Protein AF-A0A968IIB0-F1 (afdb_monomer)

pLDDT: mean 79.12, std 20.86, range [33.62, 98.81]

Structure (mmCIF, N/CA/C/O backbone):
data_AF-A0A968IIB0-F1
#
_entry.id   AF-A0A968IIB0-F1
#
loop_
_atom_site.group_PDB
_atom_site.id
_atom_site.type_symbol
_atom_site.label_atom_id
_atom_site.label_alt_id
_atom_site.label_comp_id
_atom_site.label_asym_id
_atom_site.label_entity_id
_atom_site.label_seq_id
_atom_site.pdbx_PDB_ins_code
_atom_site.Cartn_x
_atom_site.Cartn_y
_atom_site.Cartn_z
_atom_site.occupancy
_atom_site.B_iso_or_equiv
_atom_site.auth_seq_id
_atom_site.auth_comp_id
_atom_site.auth_asym_id
_atom_site.auth_atom_id
_atom_site.pdbx_PDB_model_num
ATOM 1 N N . MET A 1 1 ? -12.947 14.174 -10.264 1.00 42.06 1 MET A N 1
ATOM 2 C CA . MET A 1 1 ? -13.570 12.945 -10.808 1.00 42.06 1 MET A CA 1
ATOM 3 C C . MET A 1 1 ? -14.109 12.133 -9.644 1.00 42.06 1 MET A C 1
ATOM 5 O O . MET A 1 1 ? -13.418 12.040 -8.641 1.00 42.06 1 MET A O 1
ATOM 9 N N . ARG A 1 2 ? -15.342 11.622 -9.738 1.00 41.47 2 ARG A N 1
ATOM 10 C CA . ARG A 1 2 ? -15.933 10.692 -8.762 1.00 41.47 2 ARG A CA 1
ATOM 11 C C . ARG A 1 2 ? -15.752 9.289 -9.330 1.00 41.47 2 ARG A C 1
ATOM 13 O O . ARG A 1 2 ? -16.236 9.056 -10.432 1.00 41.47 2 ARG A O 1
ATOM 20 N N . SER A 1 3 ? -15.055 8.402 -8.629 1.00 52.62 3 SER A N 1
ATOM 21 C CA . SER A 1 3 ? -14.935 7.007 -9.047 1.00 52.62 3 SER A CA 1
ATOM 22 C C . SER A 1 3 ? -15.485 6.099 -7.959 1.00 52.62 3 SER A C 1
ATOM 24 O O . SER A 1 3 ? -14.746 5.566 -7.141 1.00 52.62 3 SER A O 1
ATOM 26 N N . THR A 1 4 ? -16.799 5.909 -7.970 1.00 68.56 4 THR A N 1
ATOM 27 C CA . THR A 1 4 ? -17.429 4.791 -7.267 1.00 68.56 4 THR A CA 1
ATOM 28 C C . THR A 1 4 ? -17.202 3.518 -8.084 1.00 68.56 4 THR A C 1
ATOM 30 O O . THR A 1 4 ? -17.428 3.527 -9.294 1.00 68.56 4 THR A O 1
ATOM 33 N N . ALA A 1 5 ? -16.767 2.438 -7.439 1.00 84.50 5 ALA A N 1
ATOM 34 C CA . ALA A 1 5 ? -16.522 1.120 -8.029 1.00 84.50 5 ALA A CA 1
ATOM 35 C C . ALA A 1 5 ? -15.371 1.033 -9.057 1.00 84.50 5 ALA A C 1
ATOM 37 O O . ALA A 1 5 ? -15.474 0.306 -10.050 1.00 84.50 5 ALA A O 1
ATOM 38 N N . TYR A 1 6 ? -14.248 1.726 -8.819 1.00 92.56 6 TYR A N 1
ATOM 39 C CA . TYR A 1 6 ? -13.023 1.506 -9.606 1.00 92.56 6 TYR A CA 1
ATOM 40 C C . TYR A 1 6 ? -12.556 0.046 -9.509 1.00 92.56 6 TYR A C 1
ATOM 42 O O . TYR A 1 6 ? -12.553 -0.541 -8.424 1.00 92.56 6 TYR A O 1
ATOM 50 N N . LYS A 1 7 ? -12.106 -0.532 -10.628 1.00 96.12 7 LYS A N 1
ATOM 51 C CA . LYS A 1 7 ? -11.528 -1.879 -10.672 1.00 96.12 7 LYS A CA 1
ATOM 52 C C . LYS A 1 7 ? -10.188 -1.871 -11.398 1.00 96.12 7 LYS A C 1
ATOM 54 O O . LYS A 1 7 ? -10.117 -1.480 -12.559 1.00 96.12 7 LYS A O 1
ATOM 59 N N . SER A 1 8 ? -9.153 -2.353 -10.718 1.00 96.81 8 SER A N 1
ATOM 60 C CA . SER A 1 8 ? -7.847 -2.676 -11.295 1.00 96.81 8 SER A CA 1
ATOM 61 C C . SER A 1 8 ? -7.581 -4.158 -11.083 1.00 96.81 8 SER A C 1
ATOM 63 O O . SER A 1 8 ? -7.369 -4.600 -9.951 1.00 96.81 8 SER A O 1
ATOM 65 N N . THR A 1 9 ? -7.656 -4.949 -12.149 1.00 97.94 9 THR A N 1
ATOM 66 C CA . THR A 1 9 ? -7.559 -6.408 -12.064 1.00 97.94 9 THR A CA 1
ATOM 67 C C . THR A 1 9 ? -6.544 -6.952 -13.056 1.00 97.94 9 THR A C 1
ATOM 69 O O . THR A 1 9 ? -6.604 -6.590 -14.225 1.00 97.94 9 THR A O 1
ATOM 72 N N . GLU A 1 10 ? -5.635 -7.806 -12.575 1.00 97.75 10 GLU A N 1
ATOM 73 C CA . GLU A 1 10 ? -4.692 -8.581 -13.404 1.00 97.75 10 GLU A CA 1
ATOM 74 C C . GLU A 1 10 ? -3.766 -7.739 -14.301 1.00 97.75 10 GLU A C 1
ATOM 76 O O . GLU A 1 10 ? -3.341 -8.160 -15.374 1.00 97.75 10 GLU A O 1
ATOM 81 N N . ASN A 1 11 ? -3.399 -6.542 -13.842 1.00 98.12 11 ASN A N 1
ATOM 82 C CA . ASN A 1 11 ? -2.465 -5.667 -14.546 1.00 98.12 11 ASN A CA 1
ATOM 83 C C . ASN A 1 11 ? -1.018 -5.905 -14.106 1.00 98.12 11 ASN A C 1
ATOM 85 O O . ASN A 1 11 ? -0.748 -6.260 -12.956 1.00 98.12 11 ASN A O 1
ATOM 89 N N . ALA A 1 12 ? -0.074 -5.591 -14.994 1.00 98.12 12 ALA A N 1
ATOM 90 C CA . ALA A 1 12 ? 1.325 -5.370 -14.643 1.00 98.12 12 ALA A CA 1
ATOM 91 C C . ALA A 1 12 ? 1.597 -3.859 -14.560 1.00 98.12 12 ALA A C 1
ATOM 93 O O . ALA A 1 12 ? 1.521 -3.162 -15.570 1.00 98.12 12 ALA A O 1
ATOM 94 N N . ILE A 1 13 ? 1.907 -3.348 -13.365 1.00 97.25 13 ILE A N 1
ATOM 95 C CA . ILE A 1 13 ? 2.194 -1.926 -13.121 1.00 97.25 13 ILE A CA 1
ATOM 96 C C . ILE A 1 13 ? 3.631 -1.804 -12.628 1.00 97.25 13 ILE A C 1
ATOM 98 O O . ILE A 1 13 ? 3.949 -2.163 -11.486 1.00 97.25 13 ILE A O 1
ATOM 102 N N . VAL A 1 14 ? 4.512 -1.341 -13.514 1.00 96.75 14 VAL A N 1
ATOM 103 C CA . VAL A 1 14 ? 5.956 -1.431 -13.310 1.00 96.75 14 VAL A CA 1
ATOM 104 C C . VAL A 1 14 ? 6.679 -0.114 -13.552 1.00 96.75 14 VAL A C 1
ATOM 106 O O . VAL A 1 14 ? 6.364 0.608 -14.491 1.00 96.75 14 VAL A O 1
ATOM 109 N N . ALA A 1 15 ? 7.700 0.145 -12.734 1.00 94.38 15 ALA A N 1
ATOM 110 C CA . ALA A 1 15 ? 8.678 1.217 -12.938 1.00 94.38 15 ALA A CA 1
ATOM 111 C C . ALA A 1 15 ? 8.112 2.655 -13.041 1.00 94.38 15 ALA A C 1
ATOM 113 O O . ALA A 1 15 ? 8.689 3.497 -13.733 1.00 94.38 15 ALA A O 1
ATOM 114 N N . ASN A 1 16 ? 7.032 2.976 -12.316 1.00 92.50 16 ASN A N 1
ATOM 115 C CA . ASN A 1 16 ? 6.572 4.363 -12.181 1.00 92.50 16 ASN A CA 1
ATOM 116 C C . ASN A 1 16 ? 7.557 5.210 -11.355 1.00 92.50 16 ASN A C 1
ATOM 118 O O . ASN A 1 16 ? 8.190 4.714 -10.420 1.00 92.50 16 ASN A O 1
ATOM 122 N N . GLY A 1 17 ? 7.612 6.515 -11.651 1.00 85.19 17 GLY A N 1
ATOM 123 C CA . GLY A 1 17 ? 8.306 7.516 -10.829 1.00 85.19 17 GLY A CA 1
ATOM 124 C C . GLY A 1 17 ? 9.577 8.141 -11.404 1.00 85.19 17 GLY A C 1
ATOM 125 O O . GLY A 1 17 ? 10.142 9.023 -10.759 1.00 85.19 17 GLY A O 1
ATOM 126 N N . LEU A 1 18 ? 9.959 7.797 -12.644 1.00 80.88 18 LEU A N 1
ATOM 127 C CA . LEU A 1 18 ? 11.017 8.508 -13.382 1.00 80.88 18 LEU A CA 1
ATOM 128 C C . LEU A 1 18 ? 10.736 10.019 -13.459 1.00 80.88 18 LEU A C 1
ATOM 130 O O . LEU A 1 18 ? 11.618 10.834 -13.191 1.00 80.88 18 LEU A O 1
ATOM 134 N N . VAL A 1 19 ? 9.489 10.387 -13.773 1.00 79.94 19 VAL A N 1
ATOM 135 C CA . VAL A 1 19 ? 8.956 11.755 -13.704 1.00 79.94 19 VAL A CA 1
ATOM 136 C C . VAL A 1 19 ? 7.490 11.678 -13.269 1.00 79.94 19 VAL A C 1
ATOM 138 O O . VAL A 1 19 ? 6.730 10.866 -13.791 1.00 79.94 19 VAL A O 1
ATOM 141 N N . GLY A 1 20 ? 7.075 12.533 -12.332 1.00 84.44 20 GLY A N 1
ATOM 142 C CA . GLY A 1 20 ? 5.679 12.629 -11.899 1.00 84.44 20 GLY A CA 1
ATOM 143 C C . GLY A 1 20 ? 5.324 11.706 -10.730 1.00 84.44 20 GLY A C 1
ATOM 144 O O . GLY A 1 20 ? 6.040 11.659 -9.730 1.00 84.44 20 GLY A O 1
ATOM 145 N N . MET A 1 21 ? 4.171 11.039 -10.817 1.00 90.19 21 MET A N 1
ATOM 146 C CA . MET A 1 21 ? 3.612 10.245 -9.720 1.00 90.19 21 MET A CA 1
ATOM 147 C C . MET A 1 21 ? 4.412 8.947 -9.510 1.00 90.19 21 MET A C 1
ATOM 149 O O . MET A 1 21 ? 4.506 8.144 -10.436 1.00 90.19 21 MET A O 1
ATOM 153 N N . PRO A 1 22 ? 4.981 8.716 -8.312 1.00 94.25 22 PRO A N 1
ATOM 154 C CA . PRO A 1 22 ? 5.880 7.585 -8.089 1.00 94.25 22 PRO A CA 1
ATOM 155 C C . PRO A 1 22 ? 5.169 6.310 -7.625 1.00 94.25 22 PRO A C 1
ATOM 157 O O . PRO A 1 22 ? 5.780 5.245 -7.602 1.00 94.25 22 PRO A O 1
ATOM 160 N N . ASP A 1 23 ? 3.908 6.418 -7.207 1.00 95.94 23 ASP A N 1
ATOM 161 C CA . ASP A 1 23 ? 3.116 5.289 -6.730 1.00 95.94 23 ASP A CA 1
ATOM 162 C C . ASP A 1 23 ? 2.546 4.503 -7.924 1.00 95.94 23 ASP A C 1
ATOM 164 O O . ASP A 1 23 ? 2.204 5.089 -8.955 1.00 95.94 23 ASP A O 1
ATOM 168 N N . ALA A 1 24 ? 2.425 3.179 -7.799 1.00 96.94 24 ALA A N 1
ATOM 169 C CA . ALA A 1 24 ? 1.841 2.365 -8.867 1.00 96.94 24 ALA A CA 1
ATOM 170 C C . ALA A 1 24 ? 0.346 2.676 -9.040 1.00 96.94 24 ALA A C 1
ATOM 172 O O . ALA A 1 24 ? -0.128 2.929 -10.146 1.00 96.94 24 ALA A O 1
ATOM 173 N N . ILE A 1 25 ? -0.379 2.709 -7.920 1.00 96.75 25 ILE A N 1
ATOM 174 C CA . ILE A 1 25 ? -1.770 3.150 -7.842 1.00 96.75 25 ILE A CA 1
ATOM 175 C C . ILE A 1 25 ? -1.890 4.159 -6.703 1.00 96.75 25 ILE A C 1
ATOM 177 O O . ILE A 1 25 ? -1.572 3.854 -5.553 1.00 96.75 25 ILE A O 1
ATOM 181 N N . ARG A 1 26 ? -2.397 5.352 -7.016 1.00 95.12 26 ARG A N 1
ATOM 182 C CA . ARG A 1 26 ? -2.701 6.395 -6.035 1.00 95.12 26 ARG A CA 1
ATOM 183 C C . ARG A 1 26 ? -4.198 6.665 -6.019 1.00 95.12 26 ARG A C 1
ATOM 185 O O . ARG A 1 26 ? -4.782 6.946 -7.062 1.00 95.12 26 ARG A O 1
ATOM 192 N N . LEU A 1 27 ? -4.801 6.576 -4.839 1.00 94.00 27 LEU A N 1
ATOM 193 C CA . LEU A 1 27 ? -6.232 6.755 -4.629 1.00 94.00 27 LEU A CA 1
ATOM 194 C C . LEU A 1 27 ? -6.490 7.981 -3.746 1.00 94.00 27 LEU A C 1
ATOM 196 O O . LEU A 1 27 ? -5.990 8.067 -2.622 1.00 94.00 27 LEU A O 1
ATOM 200 N N . GLU A 1 28 ? -7.279 8.916 -4.272 1.00 91.81 28 GLU A N 1
ATOM 201 C CA . GLU A 1 28 ? -7.656 10.185 -3.643 1.00 91.81 28 GLU A CA 1
ATOM 202 C C . GLU A 1 28 ? -9.129 10.507 -3.916 1.00 91.81 28 GLU A C 1
ATOM 204 O O . GLU A 1 28 ? -9.672 10.138 -4.960 1.00 91.81 28 GLU A O 1
ATOM 209 N N . GLY A 1 29 ? -9.768 11.243 -3.001 1.00 89.88 29 GLY A N 1
ATOM 210 C CA . GLY A 1 29 ? -11.182 11.605 -3.114 1.00 89.88 29 GLY A CA 1
ATOM 211 C C . GLY A 1 29 ? -12.106 10.416 -2.845 1.00 89.88 29 GLY A C 1
ATOM 212 O O . GLY A 1 29 ? -11.801 9.582 -2.001 1.00 89.88 29 GLY A O 1
ATOM 213 N N . ASN A 1 30 ? -13.242 10.339 -3.543 1.00 93.00 30 ASN A N 1
ATOM 214 C CA . ASN A 1 30 ? -14.190 9.234 -3.373 1.00 93.00 30 ASN A CA 1
ATOM 215 C C . ASN A 1 30 ? -13.707 7.979 -4.113 1.00 93.00 30 ASN A C 1
ATOM 217 O O . ASN A 1 30 ? -13.606 7.993 -5.344 1.00 93.00 30 ASN A O 1
ATOM 221 N N . ILE A 1 31 ? -13.457 6.920 -3.344 1.00 93.69 31 ILE A N 1
ATOM 222 C CA . ILE A 1 31 ? -12.936 5.625 -3.795 1.00 93.69 31 ILE A CA 1
ATOM 223 C C . ILE A 1 31 ? -13.898 4.482 -3.473 1.00 93.69 31 ILE A C 1
ATOM 225 O O . ILE A 1 31 ? -13.483 3.323 -3.457 1.00 93.69 31 ILE A O 1
ATOM 229 N N . ASP A 1 32 ? -15.149 4.784 -3.137 1.00 93.31 32 ASP A N 1
ATOM 230 C CA . ASP A 1 32 ? -16.042 3.788 -2.564 1.00 93.31 32 ASP A CA 1
ATOM 231 C C . ASP A 1 32 ? -16.196 2.565 -3.479 1.00 93.31 32 ASP A C 1
ATOM 233 O O . ASP A 1 32 ? -16.258 2.686 -4.704 1.00 93.31 32 ASP A O 1
ATOM 237 N N . GLN A 1 33 ? -16.215 1.376 -2.875 1.00 91.88 33 GLN A N 1
ATOM 238 C CA . GLN A 1 33 ? -16.260 0.082 -3.568 1.00 91.88 33 GLN A CA 1
ATOM 239 C C . GLN A 1 33 ? -15.092 -0.180 -4.543 1.00 91.88 33 GLN A C 1
ATOM 241 O O . GLN A 1 33 ? -15.226 -0.973 -5.479 1.00 91.88 33 GLN A O 1
ATOM 246 N N . THR A 1 34 ? -13.937 0.459 -4.344 1.00 96.56 34 THR A N 1
ATOM 247 C CA . THR A 1 34 ? -12.748 0.202 -5.168 1.00 96.56 34 THR A CA 1
ATOM 248 C C . THR A 1 34 ? -12.200 -1.211 -4.945 1.00 96.56 34 THR A C 1
ATOM 250 O O . THR A 1 34 ? -12.073 -1.666 -3.808 1.00 96.56 34 THR A O 1
ATOM 253 N N . SER A 1 35 ? -11.806 -1.896 -6.022 1.00 97.69 35 SER A N 1
ATOM 254 C CA . SER A 1 35 ? -11.143 -3.204 -5.976 1.00 97.69 35 SER A CA 1
ATOM 255 C C . SER A 1 35 ? -9.837 -3.206 -6.774 1.00 97.69 35 SER A C 1
ATOM 257 O O . SER A 1 35 ? -9.815 -2.869 -7.957 1.00 97.69 35 SER A O 1
ATOM 259 N N . ILE A 1 36 ? -8.745 -3.606 -6.127 1.00 98.50 36 ILE A N 1
ATOM 260 C CA . ILE A 1 36 ? -7.415 -3.792 -6.712 1.00 98.50 36 ILE A CA 1
ATOM 261 C C . ILE A 1 36 ? -7.027 -5.253 -6.482 1.00 98.50 36 ILE A C 1
ATOM 263 O O . ILE A 1 36 ? -6.742 -5.641 -5.346 1.00 98.50 36 ILE A O 1
ATOM 267 N N . SER A 1 37 ? -7.0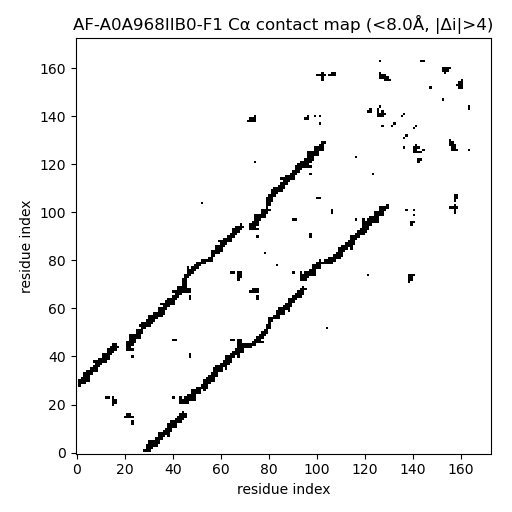36 -6.078 -7.531 1.00 98.69 37 SER A N 1
ATOM 268 C CA . SER A 1 37 ? -6.844 -7.522 -7.374 1.00 98.69 37 SER A CA 1
ATOM 269 C C . SER A 1 37 ? -5.998 -8.215 -8.428 1.00 98.69 37 SER A C 1
ATOM 271 O O . SER A 1 37 ? -6.146 -7.942 -9.613 1.00 98.69 37 SER A O 1
ATOM 273 N N . GLY A 1 38 ? -5.179 -9.184 -8.017 1.00 98.25 38 GLY A N 1
ATOM 274 C CA . GLY A 1 38 ? -4.430 -10.032 -8.954 1.00 98.25 38 GLY A CA 1
ATOM 275 C C . GLY A 1 38 ? -3.361 -9.293 -9.765 1.00 98.25 38 GLY A C 1
ATOM 276 O O . GLY A 1 38 ? -2.879 -9.819 -10.762 1.00 98.25 38 GLY A O 1
ATOM 277 N N . ASN A 1 39 ? -2.995 -8.067 -9.384 1.00 98.75 39 ASN A N 1
ATOM 278 C CA . ASN A 1 39 ? -2.011 -7.277 -10.117 1.00 98.75 39 ASN A CA 1
ATOM 279 C C . ASN A 1 39 ? -0.580 -7.680 -9.735 1.00 98.75 39 ASN A C 1
ATOM 281 O O . ASN A 1 39 ? -0.298 -8.056 -8.592 1.00 98.75 39 ASN A O 1
ATOM 285 N N . VAL A 1 40 ? 0.344 -7.506 -10.677 1.00 98.69 40 VAL A N 1
ATOM 286 C CA . VAL A 1 40 ? 1.790 -7.511 -10.438 1.00 98.69 40 VAL A CA 1
ATOM 287 C C . VAL A 1 40 ? 2.264 -6.062 -10.363 1.00 98.69 40 VAL A C 1
ATOM 289 O O . VAL A 1 40 ? 2.247 -5.343 -11.358 1.00 98.69 40 VAL A O 1
ATOM 292 N N . ILE A 1 41 ? 2.696 -5.627 -9.182 1.00 98.69 41 ILE A N 1
ATOM 293 C CA . ILE A 1 41 ? 3.115 -4.251 -8.903 1.00 98.69 41 ILE A CA 1
ATOM 294 C C . ILE A 1 41 ? 4.597 -4.253 -8.536 1.00 98.69 41 ILE A C 1
ATOM 296 O O . ILE A 1 41 ? 4.965 -4.688 -7.440 1.00 98.69 41 ILE A O 1
ATOM 300 N N . CYS A 1 42 ? 5.455 -3.798 -9.453 1.00 98.25 42 CYS A N 1
ATOM 301 C CA . CYS A 1 42 ? 6.894 -4.036 -9.350 1.00 98.25 42 CYS A CA 1
ATOM 302 C C . CYS A 1 42 ? 7.768 -2.815 -9.648 1.00 98.25 42 CYS A C 1
ATOM 304 O O . CYS A 1 42 ? 7.601 -2.148 -10.666 1.00 98.25 42 CYS A O 1
ATOM 306 N N . GLY A 1 43 ? 8.780 -2.573 -8.817 1.00 96.81 43 GLY A N 1
ATOM 307 C CA . GLY A 1 43 ? 9.866 -1.666 -9.187 1.00 96.81 43 GLY A CA 1
ATOM 308 C C . GLY A 1 43 ? 9.488 -0.184 -9.235 1.00 96.81 43 GLY A C 1
ATOM 309 O O . GLY A 1 43 ? 10.217 0.582 -9.861 1.00 96.81 43 GLY A O 1
ATOM 310 N N . ASN A 1 44 ? 8.366 0.217 -8.628 1.00 97.44 44 ASN A N 1
ATOM 311 C CA . ASN A 1 44 ? 7.924 1.611 -8.587 1.00 97.44 44 ASN A CA 1
ATOM 312 C C . ASN A 1 44 ? 8.748 2.409 -7.562 1.00 97.44 44 ASN A C 1
ATOM 314 O O . ASN A 1 44 ? 9.139 1.891 -6.511 1.00 97.44 44 ASN A O 1
ATOM 318 N N . ASP A 1 45 ? 9.007 3.685 -7.838 1.00 95.88 45 ASP A N 1
ATOM 319 C CA . ASP A 1 45 ? 9.827 4.528 -6.961 1.00 95.88 45 ASP A CA 1
ATOM 320 C C . ASP A 1 45 ? 9.137 4.852 -5.628 1.00 95.88 45 ASP A C 1
ATOM 322 O O . ASP A 1 45 ? 9.813 5.095 -4.620 1.00 95.88 45 ASP A O 1
ATOM 326 N N . GLY A 1 46 ? 7.801 4.868 -5.627 1.00 94.69 46 GLY A N 1
ATOM 327 C CA . GLY A 1 46 ? 6.917 5.106 -4.489 1.00 94.69 46 GLY A CA 1
ATOM 328 C C . GLY A 1 46 ? 6.261 3.827 -3.968 1.00 94.69 46 GLY A C 1
ATOM 329 O O . GLY A 1 46 ? 6.843 2.749 -4.024 1.00 94.69 46 GLY A O 1
ATOM 330 N N . ALA A 1 47 ? 5.058 3.942 -3.410 1.00 96.06 47 ALA A N 1
ATOM 331 C CA . ALA A 1 47 ? 4.321 2.786 -2.910 1.00 96.06 47 ALA A CA 1
ATOM 332 C C . ALA A 1 47 ? 3.767 1.938 -4.064 1.00 96.06 47 ALA A C 1
ATOM 334 O O . ALA A 1 47 ? 3.578 2.419 -5.183 1.00 96.06 47 ALA A O 1
ATOM 335 N N . GLY A 1 48 ? 3.444 0.677 -3.780 1.00 97.50 48 GLY A N 1
ATOM 336 C CA . GLY A 1 48 ? 2.626 -0.111 -4.696 1.00 97.50 48 GLY A CA 1
ATOM 337 C C . GLY A 1 48 ? 1.207 0.455 -4.768 1.00 97.50 48 GLY A C 1
ATOM 338 O O . GLY A 1 48 ? 0.716 0.792 -5.841 1.00 97.50 48 GLY A O 1
ATOM 339 N N . VAL A 1 49 ? 0.575 0.635 -3.608 1.00 97.88 49 VAL A N 1
ATOM 340 C CA . VAL A 1 49 ? -0.736 1.285 -3.490 1.00 97.88 49 VAL A CA 1
ATOM 341 C C . VAL A 1 49 ? -0.677 2.370 -2.416 1.00 97.88 49 VAL A C 1
ATOM 343 O O . VAL A 1 49 ? -0.222 2.111 -1.302 1.00 97.88 49 VAL A O 1
ATOM 346 N N . TYR A 1 50 ? -1.132 3.581 -2.743 1.00 95.25 50 TYR A N 1
ATOM 347 C CA . TYR A 1 50 ? -1.113 4.739 -1.846 1.00 95.25 50 TYR A CA 1
ATOM 348 C C . TYR A 1 50 ? -2.503 5.367 -1.718 1.00 95.25 50 TYR A C 1
ATOM 350 O O . TYR A 1 50 ? -3.006 5.962 -2.673 1.00 95.25 50 TYR A O 1
ATOM 358 N N . LEU A 1 51 ? -3.119 5.263 -0.539 1.00 93.69 51 LEU A N 1
ATOM 359 C CA . LEU A 1 51 ? -4.405 5.896 -0.232 1.00 93.69 51 LEU A CA 1
ATOM 360 C C . LEU A 1 51 ? -4.144 7.184 0.541 1.00 93.69 51 LEU A C 1
ATOM 362 O O . LEU A 1 51 ? -3.588 7.157 1.640 1.00 93.69 51 LEU A O 1
ATOM 366 N N . PHE A 1 52 ? -4.552 8.315 -0.028 1.00 89.69 52 PHE A N 1
ATOM 367 C CA . PHE A 1 52 ? -4.330 9.622 0.577 1.00 89.69 52 PHE A CA 1
ATOM 368 C C . PHE A 1 52 ? -5.652 10.297 0.912 1.00 89.69 52 PHE A C 1
ATOM 370 O O . PHE A 1 52 ? -6.319 10.848 0.039 1.00 89.69 52 PHE A O 1
ATOM 377 N N . LYS A 1 53 ? -6.007 10.249 2.201 1.00 89.56 53 LYS A N 1
ATOM 378 C CA . LYS A 1 53 ? -7.235 10.836 2.763 1.00 89.56 53 LYS A CA 1
ATOM 379 C C . LYS A 1 53 ? -8.491 10.569 1.904 1.00 89.56 53 LYS A C 1
ATOM 381 O O . LYS A 1 53 ? -9.178 11.527 1.548 1.00 89.56 53 LYS A O 1
ATOM 386 N N . PRO A 1 54 ? -8.763 9.315 1.509 1.00 90.56 54 PRO A N 1
ATOM 387 C CA . PRO A 1 54 ? -9.911 9.031 0.670 1.00 90.56 54 PRO A CA 1
ATOM 388 C C . PRO A 1 54 ? -11.227 9.069 1.461 1.00 90.56 54 PRO A C 1
ATOM 390 O O . PRO A 1 54 ? -11.250 8.825 2.667 1.00 90.56 54 PRO A O 1
ATOM 393 N N . ASP A 1 55 ? -12.321 9.277 0.735 1.00 90.94 55 ASP A N 1
ATOM 394 C CA . ASP A 1 55 ? -13.682 8.978 1.172 1.00 90.94 55 ASP A CA 1
ATOM 395 C C . ASP A 1 55 ? -14.102 7.611 0.608 1.00 90.94 55 ASP A C 1
ATOM 397 O O . ASP A 1 55 ? -14.009 7.371 -0.597 1.00 90.94 55 ASP A O 1
ATOM 401 N N . GLY A 1 56 ? -14.607 6.716 1.458 1.00 92.44 56 GLY A N 1
ATOM 402 C CA . GLY A 1 56 ? -14.981 5.348 1.075 1.00 92.44 56 GLY A CA 1
ATOM 403 C C . GLY A 1 56 ? -13.882 4.325 1.360 1.00 92.44 56 GLY A C 1
ATOM 404 O O . GLY A 1 56 ? -12.909 4.622 2.052 1.00 92.44 56 GLY A O 1
ATOM 405 N N . ALA A 1 57 ? -14.051 3.099 0.859 1.00 93.94 57 ALA A N 1
ATOM 406 C CA . ALA A 1 57 ? -13.139 1.993 1.140 1.00 93.94 57 ALA A CA 1
ATOM 407 C C . ALA A 1 57 ? -12.678 1.242 -0.116 1.00 93.94 57 ALA A C 1
ATOM 409 O O . ALA A 1 57 ? -13.404 1.139 -1.103 1.00 93.94 57 ALA A O 1
ATOM 410 N N . ALA A 1 58 ? -11.473 0.669 -0.037 1.00 96.50 58 ALA A N 1
ATOM 411 C CA . ALA A 1 58 ? -10.901 -0.180 -1.071 1.00 96.50 58 ALA A CA 1
ATOM 412 C C . ALA A 1 58 ? -10.601 -1.594 -0.556 1.00 96.50 58 ALA A C 1
ATOM 414 O O . ALA A 1 58 ? -10.214 -1.795 0.599 1.00 96.50 58 ALA A O 1
ATOM 415 N N . GLN A 1 59 ? -10.728 -2.560 -1.461 1.00 98.06 59 GLN A N 1
ATOM 416 C CA . GLN A 1 59 ? -10.243 -3.925 -1.306 1.00 98.06 59 GLN A CA 1
ATOM 417 C C . GLN A 1 59 ? -8.980 -4.108 -2.145 1.00 98.06 59 GLN A C 1
ATOM 419 O O . GLN A 1 59 ? -9.012 -3.936 -3.362 1.00 98.06 59 GLN A O 1
ATOM 424 N N . ILE A 1 60 ? -7.878 -4.480 -1.505 1.00 98.50 60 ILE A N 1
ATOM 425 C CA . ILE A 1 60 ? -6.582 -4.748 -2.125 1.00 98.50 60 ILE A CA 1
ATOM 426 C C . ILE A 1 60 ? -6.271 -6.217 -1.859 1.00 98.50 60 ILE A C 1
ATOM 428 O O . ILE A 1 60 ? -5.875 -6.572 -0.747 1.00 98.50 60 ILE A O 1
ATOM 432 N N . ARG A 1 61 ? -6.495 -7.081 -2.853 1.00 98.38 61 ARG A N 1
ATOM 433 C CA . ARG A 1 61 ? -6.453 -8.535 -2.657 1.00 98.38 61 ARG A CA 1
ATOM 434 C C . ARG A 1 61 ? -5.603 -9.295 -3.661 1.00 98.38 61 ARG A C 1
ATOM 436 O O . ARG A 1 61 ? -5.617 -8.982 -4.845 1.00 98.38 61 ARG A O 1
ATOM 443 N N . ASP A 1 62 ? -4.900 -10.319 -3.198 1.00 98.50 62 ASP A N 1
ATOM 444 C CA . ASP A 1 62 ? -4.211 -11.289 -4.062 1.00 98.50 62 ASP A CA 1
ATOM 445 C C . ASP A 1 62 ? -3.214 -10.655 -5.056 1.00 98.50 62 ASP A C 1
ATOM 447 O O . ASP A 1 62 ? -2.964 -11.185 -6.137 1.00 98.50 62 ASP A O 1
ATOM 451 N N . ASN A 1 63 ? -2.647 -9.490 -4.725 1.00 98.81 63 ASN A N 1
ATOM 452 C CA . ASN A 1 63 ? -1.653 -8.826 -5.567 1.00 98.81 63 ASN A CA 1
ATOM 453 C C . ASN A 1 63 ? -0.243 -9.312 -5.217 1.00 98.81 63 ASN A C 1
ATOM 455 O O . ASN A 1 63 ? 0.073 -9.593 -4.056 1.00 98.81 63 ASN A O 1
ATOM 459 N N . ARG A 1 64 ? 0.645 -9.329 -6.213 1.00 98.75 64 ARG A N 1
ATOM 460 C CA . ARG A 1 64 ? 2.088 -9.497 -6.014 1.00 98.75 64 ARG A CA 1
ATOM 461 C C . ARG A 1 64 ? 2.752 -8.125 -6.040 1.00 98.75 64 ARG A C 1
ATOM 463 O O . ARG A 1 64 ? 2.855 -7.515 -7.098 1.00 98.75 64 ARG A O 1
ATOM 470 N N . ILE A 1 65 ? 3.220 -7.650 -4.889 1.00 98.62 65 ILE A N 1
ATOM 471 C CA . ILE A 1 65 ? 3.780 -6.304 -4.717 1.00 98.62 65 ILE A CA 1
ATOM 472 C C . ILE A 1 65 ? 5.251 -6.437 -4.329 1.00 98.62 65 ILE A C 1
ATOM 474 O O . ILE A 1 65 ? 5.564 -6.950 -3.256 1.00 98.62 65 ILE A O 1
ATOM 478 N N . THR A 1 66 ? 6.173 -6.020 -5.199 1.00 98.12 66 THR A N 1
ATOM 479 C CA . THR A 1 66 ? 7.599 -6.262 -4.956 1.00 98.12 66 THR A CA 1
ATOM 480 C C . THR A 1 66 ? 8.545 -5.188 -5.478 1.00 98.12 66 THR A C 1
ATOM 482 O O . THR A 1 66 ? 8.238 -4.508 -6.450 1.00 98.12 66 THR A O 1
ATOM 485 N N . TYR A 1 67 ? 9.699 -5.010 -4.830 1.00 97.06 67 TYR A N 1
ATOM 486 C CA . TYR A 1 67 ? 10.736 -4.055 -5.247 1.00 97.06 67 TYR A CA 1
ATOM 487 C C . TYR A 1 67 ? 10.248 -2.604 -5.393 1.00 97.06 67 TYR A C 1
ATOM 489 O O . TYR A 1 67 ? 10.829 -1.834 -6.155 1.00 97.06 67 TYR A O 1
ATOM 497 N N . ASN A 1 68 ? 9.176 -2.214 -4.696 1.00 96.88 68 ASN A N 1
ATOM 498 C CA . ASN A 1 68 ? 8.693 -0.835 -4.725 1.00 96.88 68 ASN A CA 1
ATOM 499 C C . ASN A 1 68 ? 9.407 0.011 -3.658 1.00 96.88 68 ASN A C 1
ATOM 501 O O . ASN A 1 68 ? 10.136 -0.493 -2.800 1.00 96.88 68 ASN A O 1
ATOM 505 N N . GLY A 1 69 ? 9.183 1.320 -3.704 1.00 92.12 69 GLY A N 1
ATOM 506 C CA . GLY A 1 69 ? 9.805 2.289 -2.813 1.00 92.12 69 GLY A CA 1
ATOM 507 C C . GLY A 1 69 ? 11.254 2.592 -3.184 1.00 92.12 69 GLY A C 1
ATOM 508 O O . 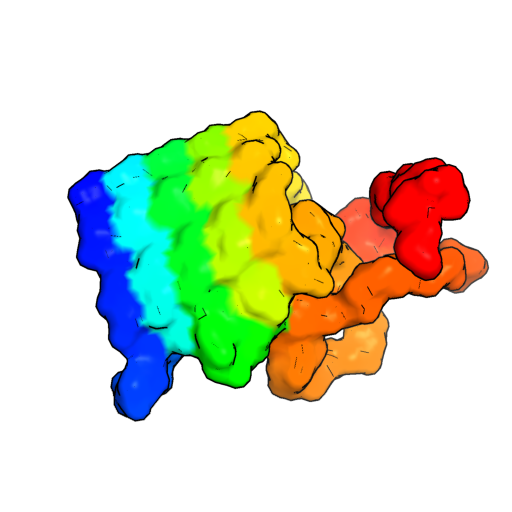GLY A 1 69 ? 11.991 3.081 -2.332 1.00 92.12 69 GLY A O 1
ATOM 509 N N . ARG A 1 70 ? 11.682 2.317 -4.425 1.00 90.19 70 ARG A N 1
ATOM 510 C CA . ARG A 1 70 ? 13.100 2.376 -4.833 1.00 90.19 70 ARG A CA 1
ATOM 511 C C . ARG A 1 70 ? 13.769 3.714 -4.530 1.00 90.19 70 ARG A C 1
ATOM 513 O O . ARG A 1 70 ? 14.942 3.740 -4.172 1.00 90.19 70 ARG A O 1
ATOM 520 N N . ARG A 1 71 ? 13.023 4.815 -4.658 1.00 88.81 71 ARG A N 1
ATOM 521 C CA . ARG A 1 71 ? 13.528 6.169 -4.405 1.00 88.81 71 ARG A CA 1
ATOM 522 C C . ARG A 1 71 ? 13.016 6.752 -3.097 1.00 88.81 71 ARG A C 1
ATOM 524 O O . ARG A 1 71 ? 13.774 7.387 -2.372 1.00 88.81 71 ARG A O 1
ATOM 531 N N . TYR A 1 72 ? 11.734 6.554 -2.796 1.00 86.06 72 TYR A N 1
ATOM 532 C CA . TYR A 1 72 ? 11.076 7.219 -1.667 1.00 86.06 72 TYR A CA 1
ATOM 533 C C . TYR A 1 72 ? 10.956 6.344 -0.414 1.00 86.06 72 TYR A C 1
ATOM 535 O O . TYR A 1 72 ? 10.399 6.808 0.578 1.00 86.06 72 TYR A O 1
ATOM 543 N N . ARG A 1 73 ? 11.450 5.096 -0.458 1.00 87.25 73 ARG A N 1
ATOM 544 C CA . ARG A 1 73 ? 11.440 4.116 0.646 1.00 87.25 73 ARG A CA 1
ATOM 545 C C . ARG A 1 73 ? 10.071 3.998 1.325 1.00 87.25 73 ARG A C 1
ATOM 547 O O . ARG A 1 73 ? 9.965 3.931 2.548 1.00 87.25 73 ARG A O 1
ATOM 554 N N . ARG A 1 74 ? 9.014 4.036 0.503 1.00 88.88 74 ARG A N 1
ATOM 555 C CA . ARG A 1 74 ? 7.619 3.974 0.953 1.00 88.88 74 ARG A CA 1
ATOM 556 C C . ARG A 1 74 ? 7.201 2.559 1.314 1.00 88.88 74 ARG A C 1
ATOM 558 O O . ARG A 1 74 ? 7.834 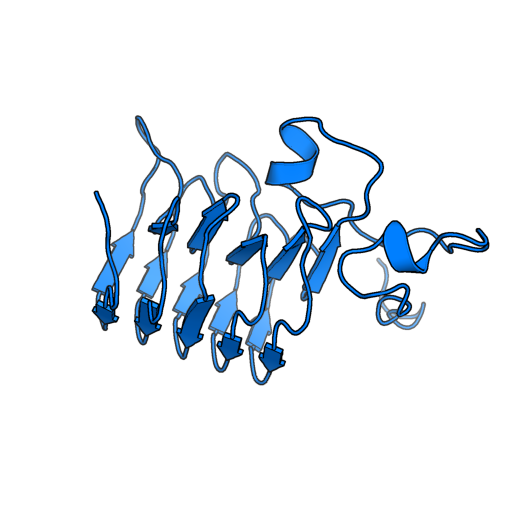1.598 0.882 1.00 88.88 74 ARG A O 1
ATOM 565 N N . ALA A 1 75 ? 6.114 2.438 2.071 1.00 91.94 75 ALA A N 1
ATOM 566 C CA . ALA A 1 75 ? 5.471 1.150 2.296 1.00 91.94 75 ALA A CA 1
ATOM 567 C C . ALA A 1 75 ? 4.948 0.536 0.984 1.00 91.94 75 ALA A C 1
ATOM 569 O O . ALA A 1 75 ? 4.678 1.260 0.022 1.00 91.94 75 ALA A O 1
ATOM 570 N N . ALA A 1 76 ? 4.776 -0.787 0.939 1.00 96.25 76 ALA A N 1
ATOM 571 C CA . ALA A 1 76 ? 4.207 -1.448 -0.238 1.00 96.25 76 ALA A CA 1
ATOM 572 C C . ALA A 1 76 ? 2.732 -1.062 -0.420 1.00 96.25 76 ALA A C 1
ATOM 574 O O . ALA A 1 76 ? 2.308 -0.718 -1.525 1.00 96.25 76 ALA A O 1
ATOM 575 N N . VAL A 1 77 ? 1.979 -1.056 0.682 1.00 96.81 77 VAL A N 1
ATOM 576 C CA . VAL A 1 77 ? 0.635 -0.482 0.771 1.00 96.81 77 VAL A CA 1
ATOM 577 C C . VAL A 1 77 ? 0.630 0.568 1.873 1.00 96.81 77 VAL A C 1
ATOM 579 O O . VAL A 1 77 ? 0.894 0.261 3.033 1.00 96.81 77 VAL A O 1
ATOM 582 N N . TYR A 1 78 ? 0.321 1.808 1.518 1.00 93.38 78 TYR A N 1
ATOM 583 C CA . TYR A 1 78 ? 0.123 2.893 2.47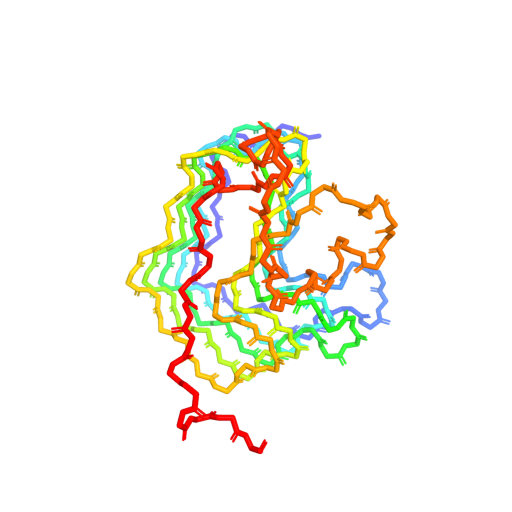1 1.00 93.38 78 TYR A CA 1
ATOM 584 C C . TYR A 1 78 ? -1.360 3.243 2.531 1.00 93.38 78 TYR A C 1
ATOM 586 O O . TYR A 1 78 ? -1.959 3.530 1.490 1.00 93.38 78 TYR A O 1
ATOM 594 N N . LEU A 1 79 ? -1.947 3.237 3.730 1.00 89.88 79 LEU A N 1
ATOM 595 C CA . LEU A 1 79 ? -3.368 3.505 3.906 1.00 89.88 79 LEU A CA 1
ATOM 596 C C . LEU A 1 79 ? -3.678 4.581 4.949 1.00 89.88 79 LEU A C 1
ATOM 598 O O . LEU A 1 79 ? -3.074 4.650 6.019 1.00 89.88 79 LEU A O 1
ATOM 602 N N . MET A 1 80 ? -4.669 5.400 4.604 1.00 88.75 80 MET A N 1
ATOM 603 C CA . MET A 1 80 ? -5.374 6.337 5.473 1.00 88.75 80 MET A CA 1
ATOM 604 C C . MET A 1 80 ? -6.865 6.088 5.290 1.00 88.75 80 MET A C 1
ATOM 606 O O . MET A 1 80 ? -7.280 5.899 4.151 1.00 88.75 80 MET A O 1
ATOM 610 N N . GLY A 1 81 ? -7.655 6.193 6.354 1.00 87.06 81 GLY A N 1
ATOM 611 C CA . GLY A 1 81 ? -9.103 6.031 6.273 1.00 87.06 81 GLY A CA 1
ATOM 612 C C . GLY A 1 81 ? -9.578 4.685 6.804 1.00 87.06 81 GLY A C 1
ATOM 613 O O . GLY A 1 81 ? -8.838 3.933 7.450 1.00 87.06 81 GLY A O 1
ATOM 614 N N . ASP A 1 82 ? -10.856 4.413 6.563 1.00 87.88 82 ASP A N 1
ATOM 615 C CA . ASP A 1 82 ? -11.609 3.409 7.301 1.00 87.88 82 ASP A CA 1
ATOM 616 C C . ASP A 1 82 ? -12.034 2.228 6.425 1.00 87.88 82 ASP A C 1
ATOM 618 O O . ASP A 1 82 ? -12.363 2.381 5.249 1.00 87.88 82 ASP A O 1
ATOM 622 N N . ASN A 1 83 ? -12.158 1.053 7.049 1.00 93.19 83 ASN A N 1
ATOM 623 C CA . ASN A 1 83 ? -12.747 -0.159 6.459 1.00 93.19 83 ASN A CA 1
ATOM 624 C C . ASN A 1 83 ? -12.034 -0.700 5.206 1.00 93.19 83 ASN A C 1
ATOM 626 O O . ASN A 1 83 ? -12.625 -1.464 4.439 1.00 93.19 83 ASN A O 1
ATOM 630 N N . HIS A 1 84 ? -10.778 -0.326 4.978 1.00 95.00 84 HIS A N 1
ATOM 631 C CA . HIS A 1 84 ? -9.965 -0.911 3.920 1.00 95.00 84 HIS A CA 1
ATOM 632 C C . HIS A 1 84 ? -9.646 -2.371 4.229 1.00 95.00 84 HIS A C 1
ATOM 634 O O . HIS A 1 84 ? -9.443 -2.748 5.385 1.00 95.00 84 HIS A O 1
ATOM 640 N N . GLN A 1 85 ? -9.573 -3.191 3.185 1.00 97.06 85 GLN A N 1
ATOM 641 C CA . GLN A 1 85 ? -9.246 -4.609 3.302 1.00 97.06 85 GLN A CA 1
ATOM 642 C C . GLN A 1 85 ? -8.006 -4.910 2.472 1.00 97.06 85 GLN A C 1
ATOM 644 O O . GLN A 1 85 ? -7.997 -4.685 1.265 1.00 97.06 85 GLN A O 1
ATOM 649 N N . ILE A 1 86 ? -6.956 -5.394 3.126 1.00 97.50 86 ILE A N 1
ATOM 650 C CA . ILE A 1 86 ? -5.691 -5.781 2.513 1.00 97.50 86 ILE A CA 1
ATOM 651 C C . ILE A 1 86 ? -5.535 -7.269 2.792 1.00 97.50 86 ILE A C 1
ATOM 653 O O . ILE A 1 86 ? -5.193 -7.650 3.912 1.00 97.50 86 ILE A O 1
ATOM 657 N N . THR A 1 87 ? -5.830 -8.119 1.810 1.00 97.06 87 THR A N 1
ATOM 658 C CA . THR A 1 87 ? -5.932 -9.567 2.035 1.00 97.06 87 THR A CA 1
ATOM 659 C C . THR A 1 87 ? -5.220 -10.408 0.983 1.00 97.06 87 THR A C 1
ATOM 661 O O . THR A 1 87 ? -5.222 -10.081 -0.195 1.00 97.06 87 THR A O 1
ATOM 664 N N . GLY A 1 88 ? -4.573 -11.504 1.382 1.00 95.44 88 GLY A N 1
ATOM 665 C CA . GLY A 1 88 ? -4.009 -12.466 0.419 1.00 95.44 88 GLY A CA 1
ATOM 666 C C . GLY A 1 88 ? -2.845 -11.949 -0.443 1.00 95.44 88 GLY A C 1
ATOM 667 O O . GLY A 1 88 ? -2.411 -12.635 -1.365 1.00 95.44 88 GLY A O 1
ATOM 668 N N . ASN A 1 89 ? -2.311 -10.751 -0.182 1.00 98.38 89 ASN A N 1
ATOM 669 C CA . ASN A 1 89 ? -1.248 -10.178 -1.007 1.00 98.38 89 ASN A CA 1
ATOM 670 C C . ASN A 1 89 ? 0.109 -10.818 -0.684 1.00 98.38 89 ASN A C 1
ATOM 672 O O . ASN A 1 89 ? 0.413 -11.134 0.467 1.00 98.38 89 ASN A O 1
ATOM 676 N N . SER A 1 90 ? 0.961 -10.947 -1.700 1.00 98.12 90 SER A N 1
ATOM 677 C CA . SER A 1 90 ? 2.369 -11.320 -1.548 1.00 98.12 90 SER A CA 1
ATOM 678 C C . SER A 1 90 ? 3.230 -10.066 -1.655 1.00 98.12 90 SER A C 1
ATOM 680 O O . SER A 1 90 ? 3.391 -9.525 -2.750 1.00 98.12 90 SER A O 1
ATOM 682 N N . ILE A 1 91 ? 3.797 -9.619 -0.536 1.00 98.00 91 ILE A N 1
ATOM 683 C CA . ILE A 1 91 ? 4.573 -8.381 -0.423 1.00 98.00 91 ILE A CA 1
ATOM 684 C C . ILE A 1 91 ? 6.031 -8.723 -0.116 1.00 98.00 91 ILE A C 1
ATOM 686 O O . ILE A 1 91 ? 6.333 -9.282 0.940 1.00 98.00 91 ILE A O 1
ATOM 690 N N . ALA A 1 92 ? 6.941 -8.393 -1.034 1.00 96.00 92 ALA A N 1
ATOM 691 C CA . ALA A 1 92 ? 8.339 -8.798 -0.906 1.00 96.00 92 ALA A CA 1
ATOM 692 C C . ALA A 1 92 ? 9.355 -7.765 -1.396 1.00 96.00 92 ALA A C 1
ATOM 694 O O . ALA A 1 92 ? 9.090 -7.049 -2.357 1.00 96.00 92 ALA A O 1
ATOM 695 N N . HIS A 1 93 ? 10.558 -7.746 -0.818 1.00 95.69 93 HIS A N 1
ATOM 696 C CA . HIS A 1 93 ? 11.653 -6.860 -1.251 1.00 95.69 93 HIS A CA 1
ATOM 697 C C . HIS A 1 93 ? 11.255 -5.378 -1.252 1.00 95.69 93 HIS A C 1
ATOM 699 O O . HIS A 1 93 ? 11.545 -4.644 -2.193 1.00 95.69 93 HIS A O 1
ATOM 705 N N . GLN A 1 94 ? 10.519 -4.949 -0.228 1.00 93.50 94 GLN A N 1
ATOM 706 C CA . GLN A 1 94 ? 10.050 -3.572 -0.118 1.00 93.50 94 GLN A CA 1
ATOM 707 C C . GLN A 1 94 ? 11.092 -2.718 0.607 1.00 93.50 94 GLN A C 1
ATOM 709 O O . GLN A 1 94 ? 11.530 -3.076 1.700 1.00 93.50 94 GLN A O 1
ATOM 714 N N . ALA A 1 95 ? 11.409 -1.544 0.055 1.00 88.69 95 ALA A N 1
ATOM 715 C CA . ALA A 1 95 ? 12.349 -0.590 0.659 1.00 88.69 95 ALA A CA 1
ATOM 716 C C . ALA A 1 95 ? 11.807 0.139 1.918 1.00 88.69 95 ALA A C 1
ATOM 718 O O . ALA A 1 95 ? 12.432 1.059 2.443 1.00 88.69 95 ALA A O 1
ATOM 719 N N . GLY A 1 96 ? 10.624 -0.250 2.389 1.00 87.44 96 GLY A N 1
ATOM 720 C CA . GLY A 1 96 ? 9.935 0.252 3.574 1.00 87.44 96 GLY A CA 1
ATOM 721 C C . GLY A 1 96 ? 9.049 -0.844 4.170 1.00 87.44 96 GLY A C 1
ATOM 722 O O . GLY A 1 96 ? 9.267 -2.031 3.918 1.00 87.44 96 GLY A O 1
ATOM 723 N N . SER A 1 97 ? 8.045 -0.458 4.954 1.00 88.62 97 SER A N 1
ATOM 724 C CA . SER A 1 97 ? 7.114 -1.400 5.589 1.00 88.62 97 SER A CA 1
ATOM 725 C C . SER A 1 97 ? 6.228 -2.133 4.567 1.00 88.62 97 SER A C 1
ATOM 727 O O . SER A 1 97 ? 6.005 -1.662 3.452 1.00 88.62 97 SER A O 1
ATOM 729 N N . GLY A 1 98 ? 5.695 -3.297 4.932 1.00 90.38 98 GLY A N 1
ATOM 730 C CA . GLY A 1 98 ? 4.769 -4.046 4.085 1.00 90.38 98 GLY A CA 1
ATOM 731 C C . GLY A 1 98 ? 3.455 -3.284 3.919 1.00 90.38 98 GLY A C 1
ATOM 732 O O . GLY A 1 98 ? 3.132 -2.802 2.833 1.00 90.38 98 GLY A O 1
ATOM 733 N N . VAL A 1 99 ? 2.734 -3.110 5.024 1.00 92.12 99 VAL A N 1
ATOM 734 C CA . VAL A 1 99 ? 1.561 -2.234 5.110 1.00 92.12 99 VAL A CA 1
ATOM 735 C C . VAL A 1 99 ? 1.821 -1.151 6.149 1.00 92.12 99 VAL A C 1
ATOM 737 O O . VAL A 1 99 ? 2.229 -1.464 7.261 1.00 92.12 99 VAL A O 1
ATOM 740 N N . ALA A 1 100 ? 1.566 0.110 5.812 1.00 88.88 100 ALA A N 1
ATOM 741 C CA . ALA A 1 100 ? 1.601 1.218 6.762 1.00 88.88 100 ALA A CA 1
ATOM 742 C C . ALA A 1 100 ? 0.206 1.829 6.923 1.00 88.88 100 ALA A C 1
ATOM 744 O O . ALA A 1 100 ? -0.434 2.186 5.934 1.00 88.88 100 ALA A O 1
ATOM 745 N N . VAL A 1 101 ? -0.246 1.960 8.171 1.00 86.06 101 VAL A N 1
ATOM 746 C CA . VAL A 1 101 ? -1.548 2.523 8.550 1.00 86.06 101 VAL A CA 1
ATOM 747 C C . VAL A 1 101 ? -1.334 3.869 9.223 1.00 86.06 101 VAL A C 1
ATOM 749 O O . VAL A 1 101 ? -0.770 3.943 10.313 1.00 86.06 101 VAL A O 1
ATOM 752 N N . ALA A 1 102 ? -1.800 4.942 8.594 1.00 82.56 102 ALA A N 1
ATOM 753 C CA . ALA A 1 102 ? -1.696 6.281 9.156 1.00 82.56 102 ALA A CA 1
ATOM 754 C C . ALA A 1 102 ? -2.746 6.527 10.246 1.00 82.56 102 ALA A C 1
ATOM 756 O O . ALA A 1 102 ? -3.915 6.199 10.064 1.00 82.56 102 ALA A O 1
ATOM 757 N N . ALA A 1 103 ? -2.385 7.206 11.334 1.00 68.25 103 ALA A N 1
ATOM 758 C CA . ALA A 1 103 ? -3.355 7.642 12.342 1.00 68.25 103 ALA A CA 1
ATOM 759 C C . ALA A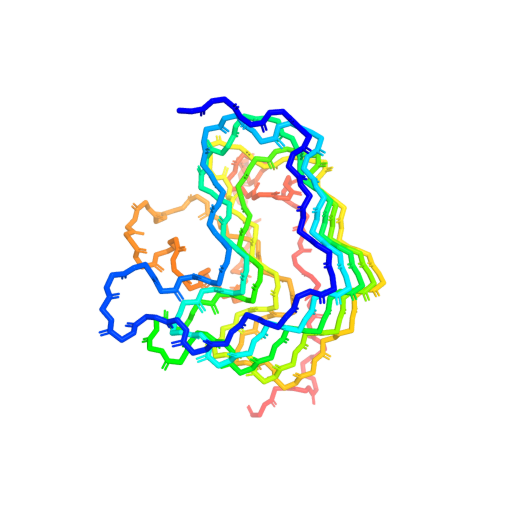 1 103 ? -4.216 8.863 11.930 1.00 68.25 103 ALA A C 1
ATOM 761 O O . ALA A 1 103 ? -5.245 9.118 12.550 1.00 68.25 103 ALA A O 1
ATOM 762 N N . TYR A 1 104 ? -3.831 9.636 10.907 1.00 69.19 104 TYR A N 1
ATOM 763 C CA . TYR A 1 104 ? -4.567 10.819 10.421 1.00 69.19 104 TYR A CA 1
ATOM 764 C C . TYR A 1 104 ? -5.084 10.601 8.982 1.00 69.19 104 TYR A C 1
ATOM 766 O O . TYR A 1 104 ? -4.330 10.048 8.179 1.00 69.19 104 TYR A O 1
ATOM 774 N N . PRO A 1 105 ? -6.301 11.059 8.598 1.00 63.78 105 PRO A N 1
ATOM 775 C CA . PRO A 1 105 ? -7.266 11.858 9.372 1.00 63.78 105 PRO A CA 1
ATOM 776 C C . PRO A 1 105 ? -7.996 11.056 10.453 1.00 63.78 105 PRO A C 1
ATOM 778 O O . PRO A 1 105 ? -8.360 11.610 11.484 1.00 63.78 105 PRO A O 1
ATOM 781 N N . ARG A 1 106 ? -8.142 9.754 10.237 1.00 76.06 106 ARG A N 1
ATOM 782 C CA . ARG A 1 106 ? -8.478 8.696 11.190 1.00 76.06 106 ARG A CA 1
ATOM 783 C C . ARG A 1 106 ? -8.396 7.406 10.383 1.00 76.06 106 ARG A C 1
ATOM 785 O O . ARG A 1 106 ? -8.796 7.419 9.222 1.00 76.06 106 ARG A O 1
ATOM 792 N N . SER A 1 107 ? -7.881 6.337 10.972 1.00 80.44 107 SER A N 1
ATOM 793 C CA . SER A 1 107 ? -7.944 5.015 10.354 1.00 80.44 107 SER A CA 1
ATOM 794 C C . SER A 1 107 ? -8.510 4.031 11.359 1.00 80.44 107 SER A C 1
ATOM 796 O O . SER A 1 107 ? -7.948 3.850 12.437 1.00 80.44 107 SER A O 1
ATOM 798 N N . GLN A 1 108 ? -9.653 3.433 11.043 1.00 81.94 108 GLN A N 1
ATOM 799 C CA . GLN A 1 108 ? -10.325 2.466 11.912 1.00 81.94 108 GLN A CA 1
ATOM 800 C C . GLN A 1 108 ? -10.936 1.322 11.104 1.00 81.94 108 GLN A C 1
ATOM 802 O O . GLN A 1 108 ? -11.362 1.492 9.963 1.00 81.94 108 GLN A O 1
ATOM 807 N N . ARG A 1 109 ? -11.032 0.149 11.744 1.00 86.25 109 ARG A N 1
ATOM 808 C CA . ARG A 1 109 ? -11.673 -1.056 11.183 1.00 86.25 109 ARG A CA 1
ATOM 809 C C . ARG A 1 109 ? -11.055 -1.535 9.860 1.00 86.25 109 ARG A C 1
ATOM 811 O O . ARG A 1 109 ? -11.730 -2.172 9.061 1.00 86.25 109 ARG A O 1
ATOM 818 N N . ASN A 1 110 ? -9.779 -1.235 9.634 1.00 88.12 110 ASN A N 1
ATOM 819 C CA . ASN A 1 110 ? -9.034 -1.805 8.518 1.00 88.12 110 ASN A CA 1
ATOM 820 C C . ASN A 1 110 ? -8.695 -3.267 8.819 1.00 88.12 110 ASN A C 1
ATOM 822 O O . ASN A 1 110 ? -8.317 -3.597 9.944 1.00 88.12 110 ASN A O 1
ATOM 826 N N . VAL A 1 111 ? -8.821 -4.124 7.812 1.00 91.00 111 VAL A N 1
ATOM 827 C CA . VAL A 1 111 ? -8.548 -5.560 7.902 1.00 91.00 111 VAL A CA 1
ATOM 828 C C . VAL A 1 111 ? -7.282 -5.856 7.111 1.00 91.00 111 VAL A C 1
ATOM 830 O O . VAL A 1 111 ? -7.213 -5.561 5.919 1.00 91.00 111 VAL A O 1
ATOM 833 N N . ILE A 1 112 ? -6.275 -6.425 7.773 1.00 91.06 112 ILE A N 1
ATOM 834 C CA . ILE A 1 112 ? -5.007 -6.826 7.156 1.00 91.06 112 ILE A CA 1
ATOM 835 C C . ILE A 1 112 ? -4.779 -8.295 7.502 1.00 91.06 112 ILE A C 1
ATOM 837 O O . ILE A 1 112 ? -4.282 -8.614 8.578 1.00 91.06 112 ILE A O 1
ATOM 841 N N . GLU A 1 113 ? -5.160 -9.197 6.603 1.00 91.00 113 GLU A N 1
ATOM 842 C CA . GLU A 1 113 ? -5.224 -10.634 6.896 1.00 91.00 113 GLU A CA 1
ATOM 843 C C . GLU A 1 113 ? -4.641 -11.474 5.762 1.00 91.00 113 GLU A C 1
ATOM 845 O O . GLU A 1 113 ? -4.745 -11.127 4.590 1.00 91.00 113 GLU A O 1
ATOM 850 N N . ASN A 1 114 ? -4.035 -12.615 6.093 1.00 93.44 114 ASN A N 1
ATOM 851 C CA . ASN A 1 114 ? -3.534 -13.587 5.111 1.00 93.44 114 ASN A CA 1
ATOM 852 C C . ASN A 1 114 ? -2.532 -13.021 4.081 1.00 93.44 114 ASN A C 1
ATOM 854 O O . ASN A 1 114 ? -2.354 -13.596 3.009 1.00 93.44 114 ASN A O 1
ATOM 858 N N . ASN A 1 115 ? -1.861 -11.908 4.389 1.00 90.81 115 ASN A N 1
ATOM 859 C CA . ASN A 1 115 ? -0.785 -11.374 3.555 1.00 90.81 115 ASN A CA 1
ATOM 860 C C . ASN A 1 115 ? 0.532 -12.081 3.885 1.00 90.81 115 ASN A C 1
ATOM 862 O O . ASN A 1 115 ? 0.821 -12.376 5.046 1.00 90.81 115 ASN A O 1
ATOM 866 N N . ARG A 1 116 ? 1.349 -12.326 2.862 1.00 95.62 116 ARG A N 1
ATOM 867 C CA . ARG A 1 116 ? 2.689 -12.899 3.004 1.00 95.62 116 ARG A CA 1
ATOM 868 C C . ARG A 1 116 ? 3.716 -11.787 2.868 1.00 95.62 116 ARG A C 1
ATOM 870 O O . ARG A 1 116 ? 3.720 -11.088 1.858 1.00 95.62 116 ARG A O 1
ATOM 877 N N . PHE A 1 117 ? 4.583 -11.653 3.865 1.00 93.31 117 PHE A N 1
ATOM 878 C CA . PHE A 1 117 ? 5.641 -10.648 3.906 1.00 93.31 117 PHE A CA 1
ATOM 879 C C . PHE A 1 117 ? 7.010 -11.322 3.881 1.00 93.31 117 PHE A C 1
ATOM 881 O O . PHE A 1 117 ? 7.248 -12.258 4.642 1.00 93.31 117 PHE A O 1
ATOM 888 N N . SER A 1 118 ? 7.922 -10.848 3.033 1.00 91.75 118 SER A N 1
ATOM 889 C CA . SER A 1 118 ? 9.299 -11.356 3.001 1.00 91.75 118 SER A CA 1
ATOM 890 C C . SER A 1 118 ? 10.295 -10.286 2.569 1.00 91.75 118 SER A C 1
ATOM 892 O O . SER A 1 118 ? 10.053 -9.572 1.601 1.00 91.75 118 SER A O 1
ATOM 894 N N . THR A 1 119 ? 11.451 -10.207 3.228 1.00 91.88 119 THR A N 1
ATOM 895 C CA . THR A 1 119 ? 12.534 -9.285 2.835 1.00 91.88 119 THR A CA 1
ATOM 896 C C . THR A 1 119 ? 12.053 -7.829 2.774 1.00 91.88 119 THR A C 1
ATOM 898 O O . THR A 1 119 ? 12.082 -7.188 1.728 1.00 91.88 119 THR A O 1
ATOM 901 N N . LEU A 1 120 ? 11.540 -7.317 3.890 1.00 85.06 120 LEU A N 1
ATOM 902 C CA . LEU A 1 120 ? 11.157 -5.913 4.031 1.00 85.06 120 LEU A CA 1
ATOM 903 C C . LEU A 1 120 ? 12.273 -5.158 4.753 1.00 85.06 120 LEU A C 1
ATOM 905 O O . LEU A 1 120 ? 12.868 -5.695 5.685 1.00 85.06 120 LEU A O 1
ATOM 909 N N . GLU A 1 121 ? 12.532 -3.915 4.358 1.00 85.25 121 GLU A N 1
ATOM 910 C CA . GLU A 1 121 ? 13.423 -3.028 5.118 1.00 85.25 121 GLU A CA 1
ATOM 911 C C . GLU A 1 121 ? 12.718 -2.391 6.334 1.00 85.25 121 GLU A C 1
ATOM 913 O O . GLU A 1 121 ? 13.385 -1.870 7.227 1.00 85.25 121 GLU A O 1
ATOM 918 N N . GLY A 1 122 ? 11.378 -2.414 6.365 1.00 80.44 122 GLY A N 1
ATOM 919 C CA . GLY A 1 122 ? 10.541 -1.959 7.481 1.00 80.44 122 GLY A CA 1
ATOM 920 C C . GLY A 1 122 ? 9.715 -3.082 8.122 1.00 80.44 122 GLY A C 1
ATOM 921 O O . GLY A 1 122 ? 9.936 -4.267 7.874 1.00 80.44 122 GLY A O 1
ATOM 922 N N . LEU A 1 123 ? 8.732 -2.710 8.946 1.00 77.75 123 LEU A N 1
ATOM 923 C CA . LEU A 1 123 ? 7.839 -3.670 9.608 1.00 77.75 123 LEU A CA 1
ATOM 924 C C . LEU A 1 123 ? 6.880 -4.328 8.608 1.00 77.75 123 LEU A C 1
ATOM 926 O O . LEU A 1 123 ? 6.527 -3.745 7.585 1.00 77.75 123 LEU A O 1
ATOM 930 N N . SER A 1 124 ? 6.389 -5.530 8.925 1.00 82.69 124 SER A N 1
ATOM 931 C CA . SER A 1 124 ? 5.320 -6.158 8.126 1.00 82.69 124 SER A CA 1
ATOM 932 C C . SER A 1 124 ? 4.048 -5.308 8.138 1.00 82.69 124 SER A C 1
ATOM 934 O O . SER A 1 124 ? 3.466 -5.039 7.088 1.00 82.69 124 SER A O 1
ATOM 936 N N . ILE A 1 125 ? 3.668 -4.832 9.324 1.00 82.62 125 ILE A N 1
ATOM 937 C CA . ILE A 1 125 ? 2.599 -3.861 9.528 1.00 82.62 125 ILE A CA 1
ATOM 938 C C . ILE A 1 125 ? 3.157 -2.760 10.424 1.00 82.62 125 ILE A C 1
ATOM 940 O O . ILE A 1 125 ? 3.650 -3.042 11.515 1.00 82.62 125 ILE A O 1
ATOM 944 N N . ASP A 1 126 ? 3.084 -1.526 9.946 1.00 77.44 126 ASP A N 1
ATOM 945 C CA . ASP A 1 126 ? 3.548 -0.326 10.631 1.00 77.44 126 ASP A CA 1
ATOM 946 C C . ASP A 1 126 ? 2.351 0.573 10.962 1.00 77.44 126 ASP A C 1
ATOM 948 O O . ASP A 1 126 ? 1.515 0.863 10.101 1.00 77.44 126 ASP A O 1
ATOM 952 N N . LEU A 1 127 ? 2.233 0.969 12.225 1.00 75.38 127 LEU A N 1
ATOM 953 C CA . LEU A 1 127 ? 1.063 1.653 12.770 1.00 75.38 127 LEU A CA 1
ATOM 954 C C . LEU A 1 127 ? 1.479 3.064 13.164 1.00 75.38 127 LEU A C 1
ATOM 956 O O . LEU A 1 127 ? 1.769 3.341 14.326 1.00 75.38 127 LEU A O 1
ATOM 960 N N . VAL A 1 128 ? 1.477 3.946 12.166 1.00 69.50 128 VAL A N 1
ATOM 961 C CA . VAL A 1 128 ? 2.059 5.283 12.258 1.00 69.50 128 VAL A CA 1
ATOM 962 C C . VAL A 1 128 ? 1.302 6.119 13.276 1.00 69.50 128 VAL A C 1
ATOM 964 O O . VAL A 1 128 ? 0.098 6.358 13.138 1.00 69.50 128 VAL A O 1
ATOM 967 N N . THR A 1 129 ? 2.013 6.595 14.289 1.00 56.69 129 THR A N 1
ATOM 968 C CA . THR A 1 129 ? 1.432 7.370 15.385 1.00 56.69 129 THR A CA 1
ATOM 969 C C . THR A 1 129 ? 1.415 8.876 15.107 1.00 56.69 129 THR A C 1
ATOM 971 O O . THR A 1 129 ? 2.265 9.429 14.404 1.00 56.69 129 THR A O 1
ATOM 974 N N . GLN A 1 130 ? 0.411 9.570 15.650 1.00 54.5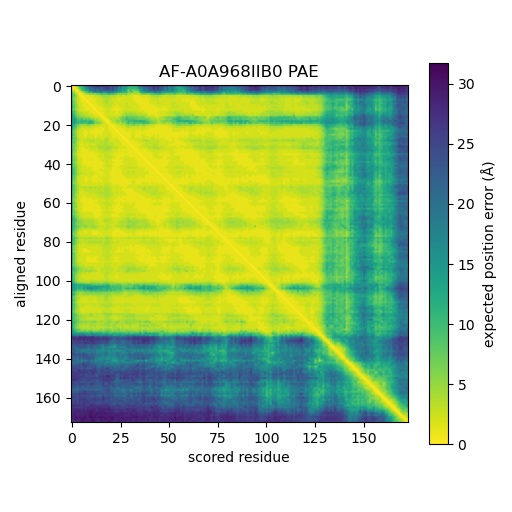0 130 GLN A N 1
ATOM 975 C CA . GLN A 1 130 ? 0.259 11.022 15.548 1.00 54.50 130 GLN A CA 1
ATOM 976 C C . GLN A 1 130 ? 1.319 11.728 16.405 1.00 54.50 130 GLN A C 1
ATOM 978 O O . GLN A 1 130 ? 1.105 12.052 17.566 1.00 54.50 130 GLN A O 1
ATOM 983 N N . GLY A 1 131 ? 2.480 11.973 15.806 1.00 41.19 131 GLY A N 1
ATOM 984 C CA . GLY A 1 131 ? 3.482 12.918 16.312 1.00 41.19 131 GLY A CA 1
ATOM 985 C C . GLY A 1 131 ? 4.166 13.725 15.210 1.00 41.19 131 GLY A C 1
ATOM 986 O O . GLY A 1 131 ? 4.643 14.824 15.460 1.00 41.19 131 GLY A O 1
ATOM 987 N N . ASN A 1 132 ? 4.158 13.229 13.968 1.00 44.59 132 ASN A N 1
ATOM 988 C CA . ASN A 1 132 ? 4.837 13.869 12.848 1.00 44.59 132 ASN A CA 1
ATOM 989 C C . ASN A 1 132 ? 3.873 14.056 11.669 1.00 44.59 132 ASN A C 1
ATOM 991 O O . ASN A 1 132 ? 3.561 13.117 10.948 1.00 44.59 132 ASN A O 1
ATOM 995 N N . VAL A 1 133 ? 3.430 15.295 11.442 1.00 45.94 133 VAL A N 1
ATOM 996 C CA . VAL A 1 133 ? 2.667 15.707 10.242 1.00 45.94 133 VAL A CA 1
ATOM 997 C C . VAL A 1 133 ? 3.579 16.090 9.066 1.00 45.94 133 VAL A C 1
ATOM 999 O O . VAL A 1 133 ? 3.122 16.643 8.067 1.00 45.94 133 VAL A O 1
ATOM 1002 N N . GLY A 1 134 ? 4.883 15.824 9.182 1.00 47.88 134 GLY A N 1
ATOM 1003 C CA . GLY A 1 134 ? 5.858 16.073 8.126 1.00 47.88 134 GLY A CA 1
ATOM 1004 C C . GLY A 1 134 ? 5.718 15.083 6.969 1.00 47.88 134 GLY A C 1
ATOM 1005 O O . GLY A 1 134 ? 5.379 13.918 7.163 1.00 47.88 134 GLY A O 1
ATOM 1006 N N . VAL A 1 135 ? 6.047 15.530 5.754 1.00 50.34 135 VAL A N 1
ATOM 1007 C CA . VAL A 1 135 ? 6.001 14.726 4.516 1.00 50.34 135 VAL A CA 1
ATOM 1008 C C . VAL A 1 135 ? 6.723 13.377 4.662 1.00 50.34 135 VAL A C 1
ATOM 1010 O O . VAL A 1 135 ? 6.254 12.376 4.132 1.00 50.34 135 VAL A O 1
ATOM 1013 N N . LEU A 1 136 ? 7.816 13.327 5.432 1.00 46.97 136 LEU A N 1
ATOM 1014 C CA . LEU A 1 136 ? 8.595 12.108 5.679 1.00 46.97 136 LEU A CA 1
ATOM 1015 C C . LEU A 1 136 ? 7.838 11.049 6.502 1.00 46.97 136 LEU A C 1
ATOM 1017 O O . LEU A 1 136 ? 7.985 9.857 6.237 1.00 46.97 136 LEU A O 1
ATOM 1021 N N . ALA A 1 137 ?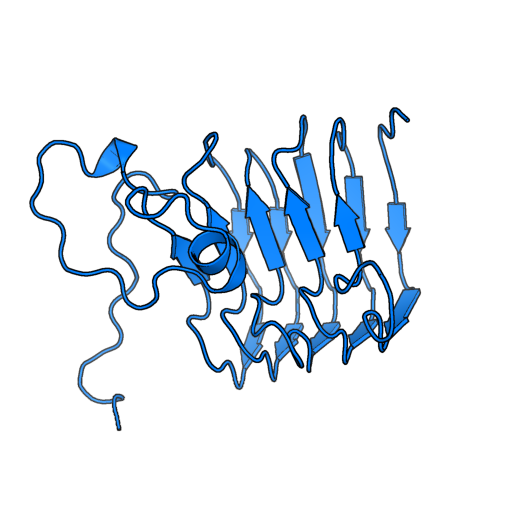 6.985 11.456 7.445 1.00 50.84 137 ALA A N 1
ATOM 1022 C CA . ALA A 1 137 ? 6.184 10.528 8.249 1.00 50.84 137 ALA A CA 1
ATOM 1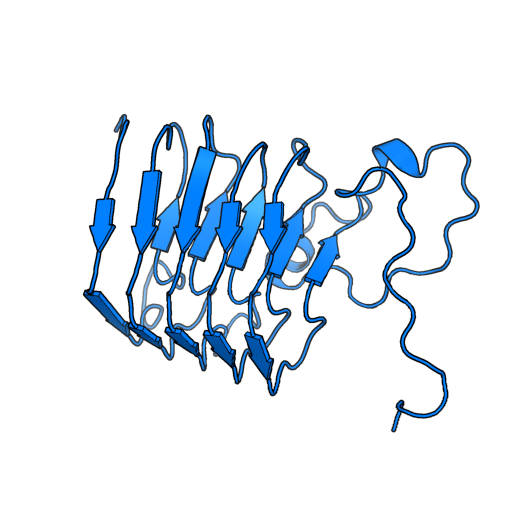023 C C . ALA A 1 137 ? 5.087 9.846 7.415 1.00 50.84 137 ALA A C 1
ATOM 1025 O O . ALA A 1 137 ? 4.798 8.666 7.601 1.00 50.84 137 ALA A O 1
ATOM 1026 N N . TYR A 1 138 ? 4.550 10.557 6.417 1.00 50.84 138 TYR A N 1
ATOM 1027 C CA . TYR A 1 138 ? 3.628 10.003 5.419 1.00 50.84 138 TYR A CA 1
ATOM 1028 C C . TYR A 1 138 ? 4.307 9.126 4.362 1.00 50.84 138 TYR A C 1
ATOM 1030 O O . TYR A 1 138 ? 3.624 8.491 3.557 1.00 50.84 138 TYR A O 1
ATOM 1038 N N . GLN A 1 139 ? 5.640 9.134 4.315 1.00 49.12 139 GLN A N 1
ATOM 1039 C CA . GLN A 1 139 ? 6.414 8.367 3.348 1.00 49.12 139 GLN A CA 1
ATOM 1040 C C . GLN A 1 139 ? 6.916 7.059 3.947 1.00 49.12 139 GLN A C 1
ATOM 1042 O O . GLN A 1 139 ? 6.798 6.041 3.282 1.00 49.12 139 GLN A O 1
ATOM 1047 N N . LYS A 1 140 ? 7.424 7.057 5.182 1.00 51.62 140 LYS A N 1
ATOM 1048 C CA . LYS A 1 140 ? 8.180 5.914 5.716 1.00 51.62 140 LYS A CA 1
ATOM 1049 C C . LYS A 1 140 ? 7.456 5.104 6.801 1.00 51.62 140 LYS A C 1
ATOM 1051 O O . LYS A 1 140 ? 7.744 3.920 6.932 1.00 51.62 140 LYS A O 1
ATOM 1056 N N . GLY A 1 141 ? 6.522 5.723 7.528 1.00 52.03 141 GLY A N 1
ATOM 1057 C CA . GLY A 1 141 ? 6.072 5.229 8.835 1.00 52.03 141 GLY A CA 1
ATOM 1058 C C . GLY A 1 141 ? 7.024 5.639 9.965 1.00 52.03 141 GLY A C 1
ATOM 1059 O O . GLY A 1 141 ? 8.052 6.270 9.701 1.00 52.03 141 GLY A O 1
ATOM 1060 N N . ASP A 1 142 ? 6.660 5.371 11.221 1.00 46.91 142 ASP A N 1
ATOM 1061 C CA . ASP A 1 142 ? 7.460 5.750 12.398 1.00 46.91 142 ASP A CA 1
ATOM 1062 C C . ASP A 1 142 ? 8.369 4.623 12.916 1.00 46.91 142 ASP A C 1
ATOM 1064 O O . ASP A 1 142 ? 9.255 4.891 13.730 1.00 46.91 142 ASP A O 1
ATOM 1068 N N . GLY A 1 143 ? 8.255 3.407 12.370 1.00 50.66 143 GLY A N 1
ATOM 1069 C CA . GLY A 1 143 ? 9.121 2.279 12.712 1.00 50.66 143 GLY A CA 1
ATOM 1070 C C . GLY A 1 143 ? 8.652 1.536 13.965 1.00 50.66 143 GLY A C 1
ATOM 1071 O O . GLY A 1 143 ? 7.460 1.452 14.240 1.00 50.66 143 GLY A O 1
ATOM 1072 N N . ILE A 1 144 ? 9.580 0.928 14.721 1.00 47.94 144 ILE A N 1
ATOM 1073 C CA . ILE A 1 144 ? 9.217 0.238 15.971 1.00 47.94 144 ILE A CA 1
ATOM 1074 C C . ILE A 1 144 ? 8.560 1.250 16.903 1.00 47.94 144 ILE A C 1
ATOM 1076 O O . ILE A 1 144 ? 9.175 2.246 17.285 1.00 47.94 144 ILE A O 1
ATOM 1080 N N . ASN A 1 145 ? 7.316 0.968 17.281 1.00 43.50 145 ASN A N 1
ATOM 1081 C CA . ASN A 1 145 ? 6.562 1.867 18.128 1.00 43.50 145 ASN A CA 1
ATOM 1082 C C . ASN A 1 145 ? 7.226 1.909 19.522 1.00 43.50 145 ASN A C 1
ATOM 1084 O O . ASN A 1 145 ? 7.344 0.854 20.155 1.00 43.50 145 ASN A O 1
ATOM 1088 N N . PRO A 1 146 ? 7.689 3.073 20.021 1.00 48.19 146 PRO A N 1
ATOM 1089 C CA . PRO A 1 146 ? 8.177 3.176 21.394 1.00 48.19 146 PRO A CA 1
ATOM 1090 C C . PRO A 1 146 ? 7.076 2.749 22.376 1.00 48.19 146 PRO A C 1
ATOM 1092 O O . PRO A 1 146 ? 5.893 2.909 22.072 1.00 48.19 146 PRO A O 1
ATOM 1095 N N . GLN A 1 147 ? 7.443 2.214 23.550 1.00 46.56 147 GLN A N 1
ATOM 1096 C CA . GLN A 1 147 ? 6.461 1.910 24.601 1.00 46.56 147 GLN A CA 1
ATOM 1097 C C . GLN A 1 147 ? 5.656 3.175 24.933 1.00 46.56 147 GLN A C 1
ATOM 1099 O O . GLN A 1 147 ? 6.240 4.245 25.104 1.00 46.56 147 GLN A 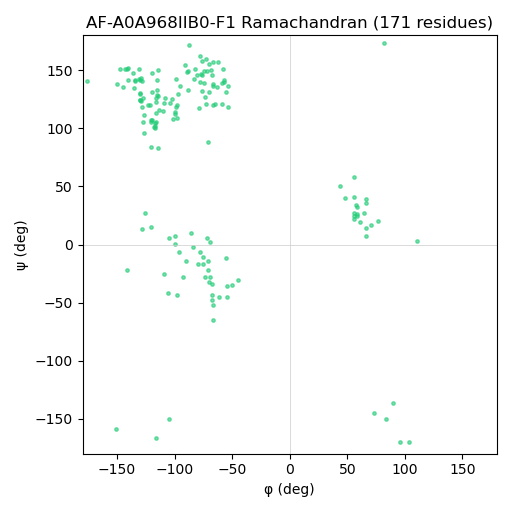O 1
ATOM 1104 N N . ARG A 1 148 ? 4.319 3.064 24.983 1.00 53.62 148 ARG A N 1
ATOM 1105 C CA . ARG A 1 148 ? 3.424 4.214 25.201 1.00 53.62 148 ARG A CA 1
ATOM 1106 C C . ARG A 1 148 ? 2.572 4.041 26.448 1.00 53.62 148 ARG A C 1
ATOM 1108 O O . ARG A 1 148 ? 1.566 3.333 26.472 1.00 53.62 148 ARG A O 1
ATOM 1115 N N . ASP A 1 149 ? 2.959 4.777 27.469 1.00 53.03 149 ASP A N 1
ATOM 1116 C CA . ASP A 1 149 ? 2.367 4.868 28.799 1.00 53.03 149 ASP A CA 1
ATOM 1117 C C . ASP A 1 149 ? 1.467 6.111 28.979 1.00 53.03 149 ASP A C 1
ATOM 1119 O O . ASP A 1 149 ? 0.942 6.352 30.066 1.00 53.03 149 ASP A O 1
ATOM 1123 N N . SER A 1 150 ? 1.195 6.875 27.909 1.00 52.38 150 SER A N 1
ATOM 1124 C CA . SER A 1 150 ? 0.311 8.049 27.972 1.00 52.38 150 SER A CA 1
ATOM 1125 C C . SER A 1 150 ? -1.181 7.683 28.068 1.00 52.38 150 SER A C 1
ATOM 1127 O O . SER A 1 150 ? -1.665 6.697 27.502 1.00 52.38 150 SER A O 1
ATOM 1129 N N . SER A 1 151 ? -1.961 8.539 28.737 1.00 51.38 151 SER A N 1
ATOM 1130 C CA . SER A 1 151 ? -3.410 8.361 28.927 1.00 51.38 151 SER A CA 1
ATOM 1131 C C . SER A 1 151 ? -4.250 8.554 27.652 1.00 51.38 151 SER A C 1
ATOM 1133 O O . SER A 1 151 ? -5.416 8.156 27.627 1.00 51.38 151 SER A O 1
ATOM 1135 N N . GLN A 1 152 ? -3.681 9.128 26.581 1.00 50.09 152 GLN A N 1
ATOM 1136 C CA . GLN A 1 152 ? -4.367 9.395 25.303 1.00 50.09 152 GLN A CA 1
ATOM 1137 C C . GLN A 1 152 ? -3.978 8.435 24.171 1.00 50.09 152 GLN A C 1
ATOM 1139 O O . GLN A 1 152 ? -4.507 8.562 23.067 1.00 50.09 152 GLN A O 1
ATOM 1144 N N . ARG A 1 153 ? -3.175 7.398 24.452 1.00 51.16 153 ARG A N 1
ATOM 1145 C CA . ARG A 1 153 ? -2.639 6.446 23.461 1.00 51.16 153 ARG A CA 1
ATOM 1146 C C . ARG A 1 153 ? -3.641 5.921 22.418 1.00 51.16 153 ARG A C 1
ATOM 1148 O O . ARG A 1 153 ? -3.258 5.622 21.290 1.00 51.16 153 ARG A O 1
ATOM 1155 N N . ARG A 1 154 ? -4.934 5.808 22.766 1.00 47.88 154 ARG A N 1
ATOM 1156 C CA . ARG A 1 154 ? -6.005 5.324 21.865 1.00 47.88 154 ARG A CA 1
ATOM 1157 C C . ARG A 1 154 ? -6.372 6.300 20.746 1.00 47.88 154 ARG A C 1
ATOM 1159 O O . ARG A 1 154 ? -6.938 5.870 19.750 1.00 47.88 154 ARG A O 1
ATOM 1166 N N . LYS A 1 155 ? -6.085 7.591 20.919 1.00 49.31 155 LYS A N 1
ATOM 1167 C CA . LYS A 1 155 ? -6.266 8.634 19.898 1.00 49.31 155 LYS A CA 1
ATOM 1168 C C . LYS A 1 155 ? -4.997 8.851 19.077 1.00 49.31 155 LYS A C 1
ATOM 1170 O O . LYS A 1 155 ? -5.087 9.200 17.908 1.00 49.31 155 LYS A O 1
ATOM 1175 N N . ASP A 1 156 ? -3.843 8.573 19.675 1.00 48.41 156 ASP A N 1
ATOM 1176 C CA . ASP A 1 156 ? -2.530 8.892 19.107 1.00 48.41 156 ASP A CA 1
ATOM 1177 C C . ASP A 1 156 ? -2.023 7.831 18.113 1.00 48.41 156 ASP A C 1
ATOM 1179 O O . ASP A 1 156 ? -0.941 7.968 17.544 1.00 48.41 156 ASP A O 1
ATOM 1183 N N . THR A 1 157 ? -2.772 6.746 17.908 1.00 49.84 157 THR A N 1
ATOM 1184 C CA . THR A 1 157 ? -2.333 5.571 17.147 1.00 49.84 157 THR A CA 1
ATOM 1185 C C . THR A 1 157 ? -3.421 5.104 16.180 1.00 49.84 157 THR A C 1
ATOM 1187 O O . THR A 1 157 ? -4.607 5.088 16.512 1.00 49.84 157 THR A O 1
ATOM 1190 N N . GLY A 1 158 ? -3.026 4.687 14.973 1.00 48.03 158 GLY A N 1
ATOM 1191 C CA . GLY A 1 158 ? -3.946 4.204 13.930 1.00 48.03 158 GLY A CA 1
ATOM 1192 C C . GLY A 1 158 ? -4.603 2.852 14.239 1.00 48.03 158 GLY A C 1
ATOM 1193 O O . GLY A 1 158 ? -5.345 2.327 13.417 1.00 48.03 158 GLY A O 1
ATOM 1194 N N . ASN A 1 159 ? -4.326 2.276 15.411 1.00 51.53 159 ASN A N 1
ATOM 1195 C CA . ASN A 1 159 ? -4.804 0.970 15.857 1.00 51.53 159 ASN A CA 1
ATOM 1196 C C . ASN A 1 159 ? -5.470 1.001 17.244 1.00 51.53 159 ASN A C 1
ATOM 1198 O O . ASN A 1 159 ? -5.657 -0.048 17.857 1.00 51.53 159 ASN A O 1
ATOM 1202 N N . GLY A 1 160 ? -5.803 2.184 17.771 1.00 52.78 160 GLY A N 1
ATOM 1203 C CA . GLY A 1 160 ? -6.505 2.292 19.050 1.00 52.78 160 GLY A CA 1
ATOM 1204 C C . GLY A 1 160 ? -5.686 1.826 20.259 1.00 52.78 160 GLY A C 1
ATOM 1205 O O . GLY A 1 160 ? -6.260 1.281 21.199 1.00 52.78 160 GLY A O 1
ATOM 1206 N N . ALA A 1 161 ? -4.374 2.072 20.257 1.00 48.94 161 ALA A N 1
ATOM 1207 C CA . ALA A 1 161 ? -3.405 1.731 21.304 1.00 48.94 161 ALA A CA 1
ATOM 1208 C C . ALA A 1 161 ? -3.189 0.244 21.559 1.00 48.94 161 ALA A C 1
ATOM 1210 O O . ALA A 1 161 ? -2.851 -0.145 22.678 1.00 48.94 161 ALA A O 1
ATOM 1211 N N . ILE A 1 162 ? -3.415 -0.584 20.549 1.00 47.50 162 ILE A N 1
ATOM 1212 C CA . ILE A 1 162 ? -2.959 -1.966 20.606 1.00 47.50 162 ILE A CA 1
ATOM 1213 C C . ILE A 1 162 ? -1.428 -1.930 20.511 1.00 47.50 162 ILE A C 1
ATOM 1215 O O . ILE A 1 162 ? -0.868 -1.227 19.669 1.00 47.50 162 ILE A O 1
ATOM 1219 N N . ASP A 1 163 ? -0.729 -2.630 21.396 1.00 41.53 163 ASP A N 1
ATOM 1220 C CA . ASP A 1 163 ? 0.725 -2.707 21.292 1.00 41.53 163 ASP A CA 1
ATOM 1221 C C . ASP A 1 163 ? 1.094 -3.404 19.978 1.00 41.53 163 ASP A C 1
ATOM 1223 O O . ASP A 1 163 ? 0.479 -4.401 19.587 1.00 41.53 163 ASP A O 1
ATOM 1227 N N . ALA A 1 164 ? 2.074 -2.852 19.259 1.00 45.84 164 ALA A N 1
ATOM 1228 C CA . ALA A 1 164 ? 2.612 -3.538 18.093 1.00 45.84 164 ALA A CA 1
ATOM 1229 C C . ALA A 1 164 ? 3.128 -4.923 18.535 1.00 45.84 164 ALA A C 1
ATOM 1231 O O . ALA A 1 164 ? 3.699 -5.025 19.626 1.00 45.84 164 ALA A O 1
ATOM 1232 N N . PRO A 1 165 ? 2.958 -5.986 17.727 1.00 40.78 165 PRO A N 1
ATOM 1233 C CA . PRO A 1 165 ? 3.536 -7.285 18.044 1.00 40.78 165 PRO A CA 1
ATOM 1234 C C . PRO A 1 165 ? 5.040 -7.137 18.300 1.00 40.78 165 PRO A C 1
ATOM 1236 O O . PRO A 1 165 ? 5.784 -6.697 17.421 1.00 40.78 165 PRO A O 1
ATOM 1239 N N . ALA A 1 166 ? 5.488 -7.469 19.510 1.00 42.88 166 ALA A N 1
ATOM 1240 C CA . ALA A 1 166 ? 6.904 -7.456 19.839 1.00 42.88 166 ALA A CA 1
ATOM 1241 C C . ALA A 1 166 ? 7.579 -8.657 19.169 1.00 42.88 166 ALA A C 1
ATOM 1243 O O . ALA A 1 166 ? 7.151 -9.798 19.355 1.00 42.88 166 ALA A O 1
ATOM 1244 N N . LEU A 1 167 ? 8.650 -8.416 18.410 1.00 41.38 167 LEU A N 1
ATOM 1245 C CA . LEU A 1 167 ? 9.548 -9.506 18.044 1.00 41.38 167 LEU A CA 1
ATOM 1246 C C . LEU A 1 167 ? 10.251 -9.999 19.321 1.00 41.38 167 LEU A C 1
ATOM 1248 O O . LEU A 1 167 ? 10.693 -9.171 20.125 1.00 41.38 167 LEU A O 1
ATOM 1252 N N . PRO A 1 168 ? 10.380 -11.322 19.529 1.00 35.81 168 PRO A N 1
ATOM 1253 C CA . PRO A 1 168 ? 11.242 -11.857 20.574 1.00 35.81 168 PRO A CA 1
ATOM 1254 C C . PRO A 1 168 ? 12.652 -11.273 20.427 1.00 35.81 168 PRO A C 1
ATOM 1256 O O . PRO A 1 168 ? 13.182 -11.207 19.317 1.00 35.81 168 PRO A O 1
ATOM 1259 N N . ARG A 1 169 ? 13.271 -10.872 21.546 1.00 46.50 169 ARG A N 1
ATOM 1260 C CA . ARG A 1 169 ? 14.623 -10.272 21.595 1.00 46.50 169 ARG A CA 1
ATOM 1261 C C . ARG A 1 169 ? 15.725 -11.130 20.957 1.00 46.50 169 ARG A C 1
ATOM 1263 O O . ARG A 1 169 ? 16.819 -10.631 20.743 1.00 46.50 169 ARG A O 1
ATOM 1270 N N . GLU A 1 170 ? 15.440 -12.388 20.650 1.00 42.72 170 GLU A N 1
ATOM 1271 C CA . GLU A 1 170 ? 16.377 -13.365 20.095 1.00 42.72 170 GLU A CA 1
ATOM 1272 C C . GLU A 1 170 ? 16.637 -13.195 18.586 1.00 42.72 170 GLU A C 1
ATOM 1274 O O . GLU A 1 170 ? 17.512 -13.866 18.054 1.00 42.72 170 GLU A O 1
ATOM 1279 N N . ASN A 1 171 ? 15.919 -12.296 17.894 1.00 37.88 171 ASN A N 1
ATOM 1280 C CA . ASN A 1 171 ? 16.019 -12.118 16.435 1.00 37.88 171 ASN A CA 1
ATOM 1281 C C . ASN A 1 171 ? 16.321 -10.673 15.981 1.00 37.88 171 ASN A C 1
ATOM 1283 O O . ASN A 1 171 ? 15.936 -10.279 14.880 1.00 37.88 171 ASN A O 1
ATOM 1287 N N . LEU A 1 172 ? 16.990 -9.869 16.808 1.00 33.62 172 LEU A N 1
ATOM 1288 C CA . LEU A 1 172 ? 17.613 -8.619 16.351 1.00 33.62 172 LEU A CA 1
ATOM 1289 C C . LEU A 1 172 ? 19.096 -8.894 16.033 1.00 33.62 172 LEU A C 1
ATOM 1291 O O . LEU A 1 172 ? 19.718 -9.622 16.807 1.00 33.62 172 LEU A O 1
ATOM 1295 N N . PRO A 1 173 ? 19.651 -8.378 14.917 1.00 42.97 173 PRO A N 1
ATOM 1296 C CA . PRO A 1 173 ? 21.089 -8.450 14.657 1.00 42.97 173 PRO A CA 1
ATOM 1297 C C . PRO A 1 173 ? 21.907 -7.681 15.702 1.00 42.97 173 PRO A C 1
ATOM 1299 O O . PRO A 1 173 ? 21.376 -6.695 16.270 1.00 42.97 173 PRO A O 1
#

Foldseek 3Di:
DADAQAEAEQEEQEAADPDDDQESEEDAEEQANAEHENYEQEQGLAEPYHYDPYDHEYEHEQYEFENYNNNLLAANAEDEAEQYEHANYEYEHGSAEPYEYEPPPHYPNYHHYHYHYYNRPAYPYAKAFPDDPDPSCSGHGPGQDPDDPDPCCLSGTNYRNDHDDDDPPVPDD

Secondary structure (DSSP, 8-state):
---TT-EEES-EEE-TTSSS--SSEEEEEE-TTEEEES-EEES-SS-SEEEEEEES-EEEES-EEES--TTT---SEEE-SSS-EEES-EEEEESS-SEEEE-SS---S-EEES-EEEEESS-SEEEEBTT--STTHHHH---SPPP---TTTTTSBTTTTPPPPPPPGGG--

Radius of gyration: 15.27 Å; Cα contacts (8 Å, |Δi|>4): 495; chains: 1; bounding box: 38×30×44 Å

Nearest PDB structures (foldseek):
  4ozy-assembly1_A  TM=6.463E-01  e=5.227E-01  Pseudomonas syringae pv. tomato str. DC3000
  6fm2-assembly1_B-2  TM=4.222E-01  e=3.454E-01  Mus musculus
  4z06-assembly2_B  TM=2.818E-01  e=2.168E-01  Caldicellulosiruptor bescii DSM 6725
  4z03-assembly1_A  TM=3.372E-01  e=8.328E-01  Caldicellulosiruptor bescii DSM 6725
  4yzx-assembly2_B  TM=3.210E-01  e=1.260E+00  Caldicellulosiruptor bescii DSM 6725

Mean predicted aligned error: 9.4 Å

Sequence (173 aa):
MRSTAYKSTENAIVANGLVGMPDAIRLEGNIDQTSISGNVICGNDGAGVYLFKPDGAAQIRDNRITYNGRRYRRAAVYLMGDNHQITGNSIAHQAGSGVAVAAYPRSQRNVIENNRFSTLEGLSIDLVTQGNVGVLAYQKGDGINPQRDSSQRRKDTGNGAIDAPALPRENLP

Solvent-accessible surface area (backbone atoms only — not comparable to full-atom values): 8770 Å² total; per-residue (Å²): 133,82,39,72,55,44,76,49,66,65,44,80,42,64,57,34,37,90,73,79,67,24,37,60,40,74,44,61,48,46,34,29,67,20,38,39,32,50,26,41,31,35,48,11,23,17,18,35,33,34,38,53,70,33,44,58,29,41,39,40,31,48,26,41,35,31,42,17,4,72,74,56,27,11,16,36,33,32,41,26,31,41,56,31,36,41,32,50,25,42,36,32,48,20,51,8,11,40,33,27,35,30,25,60,90,44,24,48,77,59,44,78,44,77,57,46,74,45,66,51,73,39,43,65,70,28,65,20,51,71,82,57,93,48,75,63,44,81,33,43,44,74,63,84,76,71,91,79,88,58,96,57,40,51,72,37,24,26,65,58,55,62,78,75,86,76,75,67,84,87,76,65,135